Protein AF-A0A978U9K2-F1 (afdb_monomer_lite)

Radius of gyration: 19.96 Å; chains: 1; bounding box: 51×48×56 Å

Structure (mmCIF, N/CA/C/O backbone):
data_AF-A0A978U9K2-F1
#
_entry.id   AF-A0A978U9K2-F1
#
loop_
_atom_site.group_PDB
_atom_site.id
_atom_site.type_symbol
_atom_site.label_atom_id
_atom_site.label_alt_id
_atom_site.label_comp_id
_atom_site.label_asym_id
_atom_site.label_entity_id
_atom_site.label_seq_id
_atom_site.pdbx_PDB_ins_code
_atom_site.Cartn_x
_atom_site.Cartn_y
_atom_site.Cartn_z
_atom_site.occupancy
_atom_site.B_iso_or_equiv
_atom_site.auth_seq_id
_atom_site.auth_comp_id
_atom_site.auth_asym_id
_atom_site.auth_atom_id
_atom_site.pdbx_PDB_model_num
ATOM 1 N N . MET A 1 1 ? 17.529 -0.099 10.384 1.00 47.06 1 MET A N 1
ATOM 2 C CA . MET A 1 1 ? 16.260 -0.580 9.798 1.00 47.06 1 MET A CA 1
ATOM 3 C C . MET A 1 1 ? 15.601 0.609 9.123 1.00 47.06 1 MET A C 1
ATOM 5 O O . MET A 1 1 ? 15.514 1.647 9.764 1.00 47.06 1 MET A O 1
ATOM 9 N N . ALA A 1 2 ? 15.256 0.517 7.837 1.00 52.53 2 ALA A N 1
ATOM 10 C CA . ALA A 1 2 ? 14.540 1.600 7.162 1.00 52.53 2 ALA A CA 1
ATOM 11 C C . ALA A 1 2 ? 13.102 1.648 7.695 1.00 52.53 2 ALA A C 1
ATOM 13 O O . ALA A 1 2 ? 12.453 0.608 7.785 1.00 52.53 2 ALA A O 1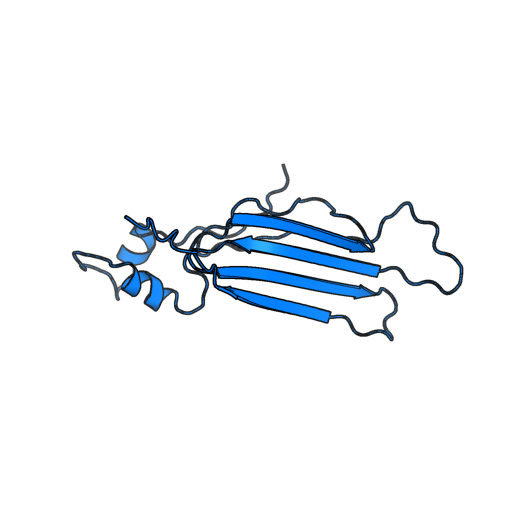
ATOM 14 N N . VAL A 1 3 ? 12.642 2.834 8.084 1.00 68.69 3 VAL A N 1
ATOM 15 C CA . VAL A 1 3 ? 11.276 3.055 8.568 1.00 68.69 3 VAL A CA 1
ATOM 16 C C . VAL A 1 3 ? 10.384 3.336 7.359 1.00 68.69 3 VAL A C 1
ATOM 18 O O . VAL A 1 3 ? 10.740 4.150 6.510 1.00 68.69 3 VAL A O 1
ATOM 21 N N . SER A 1 4 ? 9.257 2.631 7.264 1.00 79.75 4 SER A N 1
ATOM 22 C CA . SER A 1 4 ? 8.306 2.701 6.143 1.00 79.75 4 SER A CA 1
ATOM 23 C C . SER A 1 4 ? 6.969 3.344 6.519 1.00 79.75 4 SER A C 1
ATOM 25 O O . SER A 1 4 ? 6.052 3.375 5.703 1.00 79.75 4 SER A O 1
ATOM 27 N N . VAL A 1 5 ? 6.846 3.815 7.760 1.00 80.75 5 VAL A N 1
ATOM 28 C CA . VAL A 1 5 ? 5.648 4.444 8.316 1.00 80.75 5 VAL A CA 1
ATOM 29 C C . VAL A 1 5 ? 6.037 5.816 8.851 1.00 80.75 5 VAL A C 1
ATOM 31 O O . VAL A 1 5 ? 7.008 5.942 9.597 1.00 80.75 5 VAL A O 1
ATOM 34 N N . PHE A 1 6 ? 5.300 6.836 8.437 1.00 77.81 6 PHE A N 1
ATOM 35 C CA . PHE A 1 6 ? 5.533 8.236 8.771 1.00 77.81 6 PHE A CA 1
ATOM 36 C C . PHE A 1 6 ? 4.349 8.789 9.569 1.00 77.81 6 PHE A C 1
ATOM 38 O O . PHE A 1 6 ? 3.257 8.227 9.526 1.00 77.81 6 PHE A O 1
ATOM 45 N N . ASP A 1 7 ? 4.578 9.913 10.249 1.00 80.00 7 ASP A N 1
ATOM 46 C CA . ASP A 1 7 ? 3.604 10.628 11.082 1.00 80.00 7 ASP A CA 1
ATOM 47 C C . ASP A 1 7 ? 3.228 9.925 12.403 1.00 80.00 7 ASP A C 1
ATOM 49 O O . ASP A 1 7 ? 3.547 8.760 12.658 1.00 80.00 7 ASP A O 1
ATOM 53 N N . ASN A 1 8 ? 2.578 10.689 13.286 1.00 75.75 8 ASN A N 1
ATOM 54 C CA . ASN A 1 8 ? 2.103 10.202 14.579 1.00 75.75 8 ASN A CA 1
ATOM 55 C C . ASN A 1 8 ? 0.632 9.776 14.474 1.00 75.75 8 ASN A C 1
ATOM 57 O O . ASN A 1 8 ? -0.167 10.523 13.903 1.00 75.75 8 ASN A O 1
ATOM 61 N N . PRO A 1 9 ? 0.242 8.648 15.086 1.00 67.25 9 PRO A N 1
ATOM 62 C CA . PRO A 1 9 ? -1.132 8.177 15.039 1.00 67.25 9 PRO A CA 1
ATOM 63 C C . PRO A 1 9 ? -2.101 9.144 15.733 1.00 67.25 9 PRO A C 1
ATOM 65 O O . PRO A 1 9 ? -1.834 9.675 16.820 1.00 67.25 9 PRO A O 1
ATOM 68 N N . ILE A 1 10 ? -3.274 9.345 15.131 1.00 68.56 10 ILE A N 1
ATOM 69 C CA . ILE A 1 10 ? -4.367 10.101 15.746 1.00 68.56 10 ILE A CA 1
ATOM 70 C C . ILE A 1 10 ? -5.117 9.166 16.697 1.00 68.56 10 ILE A C 1
ATOM 72 O O . ILE A 1 10 ? -5.902 8.309 16.287 1.00 68.56 10 ILE A O 1
ATOM 76 N N . THR A 1 11 ? -4.885 9.350 17.996 1.00 68.44 11 THR A N 1
ATOM 77 C CA . THR A 1 11 ? -5.495 8.548 19.064 1.00 68.44 11 THR A CA 1
ATOM 78 C C . THR A 1 11 ? -6.591 9.327 19.800 1.00 68.44 11 THR A C 1
ATOM 80 O O . THR A 1 11 ? -6.775 10.527 19.590 1.00 68.44 11 THR A O 1
ATOM 83 N N . ASN A 1 12 ? -7.320 8.665 20.708 1.00 64.31 12 ASN A N 1
ATOM 84 C CA . ASN A 1 12 ? -8.330 9.331 21.544 1.00 64.31 12 ASN A CA 1
ATOM 85 C C . ASN A 1 12 ? -7.745 10.517 22.332 1.00 64.31 12 ASN A C 1
ATOM 87 O O . ASN A 1 12 ? -8.388 11.558 22.420 1.00 64.31 12 ASN A O 1
ATOM 91 N N . SER A 1 13 ? -6.511 10.396 22.833 1.00 64.25 13 SER A N 1
ATOM 92 C CA . SER A 1 13 ? -5.849 11.476 23.574 1.00 64.25 13 SER A CA 1
ATOM 93 C C . SER A 1 13 ? -5.484 12.669 22.681 1.00 64.25 13 SER A C 1
ATOM 95 O O . SER A 1 13 ? -5.445 13.802 23.159 1.00 64.25 13 SER A O 1
ATOM 97 N N . THR A 1 14 ? -5.260 12.446 21.380 1.00 62.03 14 THR A N 1
ATOM 98 C CA . THR A 1 14 ? -5.094 13.516 20.383 1.00 62.03 14 THR A CA 1
ATOM 99 C C . THR A 1 14 ? -6.407 14.271 20.184 1.00 62.03 14 THR A C 1
ATOM 101 O O . THR A 1 14 ? -6.414 15.500 20.168 1.00 62.03 14 THR A O 1
ATOM 104 N N . LEU A 1 15 ? -7.527 13.548 20.091 1.00 63.53 15 LEU A N 1
ATOM 105 C CA . LEU A 1 15 ? -8.849 14.144 19.890 1.00 63.53 15 LEU A CA 1
ATOM 106 C C . LEU A 1 15 ? -9.313 14.939 21.116 1.00 63.53 15 LEU A C 1
ATOM 108 O O . LEU A 1 15 ? -9.802 16.050 20.959 1.00 63.53 15 LEU A O 1
ATOM 112 N N . GLU A 1 16 ? -9.077 14.457 22.336 1.00 64.50 16 GLU A N 1
ATOM 113 C CA . GLU A 1 16 ? -9.427 15.168 23.582 1.00 64.50 16 GLU A CA 1
ATOM 114 C C . GLU A 1 16 ? -8.762 16.548 23.737 1.00 64.50 16 GLU A C 1
ATOM 116 O O . GLU A 1 16 ? -9.225 17.369 24.529 1.00 64.50 16 GLU A O 1
ATOM 121 N N . ARG A 1 17 ? -7.687 16.819 22.983 1.00 61.22 17 ARG A N 1
ATOM 122 C CA . ARG A 1 17 ? -6.975 18.107 22.970 1.00 61.22 17 ARG A CA 1
ATOM 123 C C . ARG A 1 17 ? -7.493 19.091 21.921 1.00 61.22 17 ARG A C 1
ATOM 125 O O . ARG A 1 17 ? -7.020 20.225 21.878 1.00 61.22 17 ARG A O 1
ATOM 132 N N . THR A 1 18 ? -8.431 18.682 21.071 1.00 61.22 18 THR A N 1
ATOM 133 C CA . THR A 1 18 ? -9.041 19.570 20.074 1.00 61.22 18 THR A CA 1
ATOM 134 C C . THR A 1 18 ? -10.296 20.238 20.650 1.00 61.22 18 THR A C 1
ATOM 136 O O . THR A 1 18 ? -11.092 19.559 21.303 1.00 61.22 18 THR A O 1
ATOM 139 N N . PRO A 1 19 ? -10.523 21.548 20.414 1.00 58.53 19 PRO A N 1
ATOM 140 C CA . PRO A 1 19 ? -11.612 22.311 21.047 1.00 58.53 19 PRO A CA 1
ATOM 141 C C . PRO A 1 19 ? -13.010 21.713 20.832 1.00 58.53 19 PRO A C 1
ATOM 143 O O . P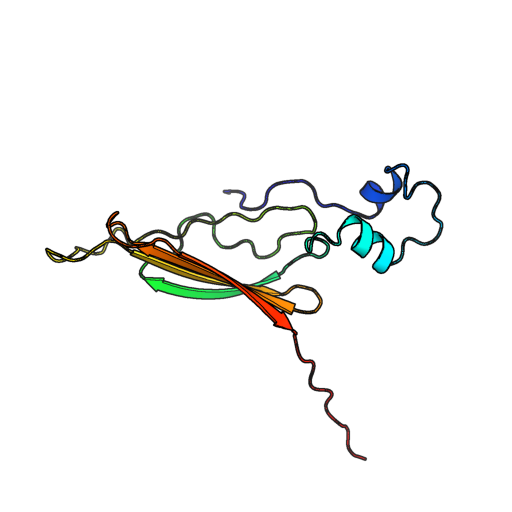RO A 1 19 ? -13.906 21.888 21.649 1.00 58.53 19 PRO A O 1
ATOM 146 N N . GLU A 1 20 ? -13.173 21.004 19.720 1.00 60.47 20 GLU A N 1
ATOM 147 C CA . GLU A 1 20 ? -14.388 20.336 19.253 1.00 60.47 20 GLU A CA 1
ATOM 148 C C . GLU A 1 20 ? -14.725 19.042 20.017 1.00 60.47 20 GLU A C 1
ATOM 150 O O . GLU A 1 20 ? -15.890 18.635 20.054 1.00 60.47 20 GLU A O 1
ATOM 155 N N . PHE A 1 21 ? -13.743 18.417 20.676 1.00 62.41 21 PHE A N 1
ATOM 156 C CA . PHE A 1 21 ? -13.933 17.191 21.460 1.00 62.41 21 PHE A CA 1
ATOM 157 C C . PHE A 1 21 ? -13.561 17.346 22.948 1.00 62.41 21 PHE A C 1
ATOM 159 O O . PHE A 1 21 ? -13.805 16.424 23.734 1.00 62.41 21 PHE A O 1
ATOM 166 N N . THR A 1 22 ? -13.061 18.513 23.370 1.00 59.34 22 THR A N 1
ATOM 167 C CA . THR A 1 22 ? -12.794 18.840 24.779 1.00 59.34 22 THR A CA 1
ATOM 168 C C . THR A 1 22 ? -14.055 18.684 25.642 1.00 59.34 22 THR A C 1
ATOM 170 O O . THR A 1 22 ? -15.074 19.333 25.414 1.00 59.34 22 THR A O 1
ATOM 173 N N . GLY A 1 23 ? -13.995 17.829 26.670 1.00 63.88 23 GLY A N 1
ATOM 174 C CA . GLY A 1 23 ? -15.087 17.631 27.639 1.00 63.88 23 GLY A CA 1
ATOM 175 C C . GLY A 1 23 ? -16.184 16.645 27.210 1.00 63.88 23 GLY A C 1
ATOM 176 O O . GLY A 1 23 ? -17.155 16.441 27.948 1.00 63.88 23 GLY A O 1
ATOM 177 N N . LYS A 1 24 ? -16.045 15.988 26.053 1.00 65.81 24 LYS A N 1
ATOM 178 C CA . LYS A 1 24 ? -17.008 14.986 25.583 1.00 65.81 24 LYS A CA 1
ATOM 179 C C . LYS A 1 24 ? -16.832 13.668 26.350 1.00 65.81 24 LYS A C 1
ATOM 181 O O . LYS A 1 24 ? -15.869 12.942 26.149 1.00 65.81 24 LYS A O 1
ATOM 186 N N . LYS A 1 25 ? -17.793 13.333 27.222 1.00 60.62 25 LYS A N 1
ATOM 187 C CA . LYS A 1 25 ? -17.726 12.169 28.138 1.00 60.62 25 LYS A CA 1
ATOM 188 C C . LYS A 1 25 ? -17.728 10.787 27.461 1.00 60.62 25 LYS A C 1
ATOM 190 O O . LYS A 1 25 ? -17.399 9.810 28.118 1.00 60.62 25 LYS A O 1
ATOM 195 N N . ASN A 1 26 ? -18.121 10.694 26.189 1.00 64.69 26 ASN A N 1
ATOM 196 C CA . ASN A 1 26 ? -18.151 9.452 25.411 1.00 64.69 26 ASN A CA 1
ATOM 197 C C . ASN A 1 26 ? -17.834 9.756 23.941 1.00 64.69 26 ASN A C 1
ATOM 199 O O . ASN A 1 26 ? -18.737 10.053 23.159 1.00 64.69 26 ASN A O 1
ATOM 203 N N . ILE A 1 27 ? -16.556 9.693 23.564 1.00 62.91 27 ILE A N 1
ATOM 204 C CA . ILE A 1 27 ? -16.140 9.777 22.158 1.00 62.91 27 ILE A CA 1
ATOM 205 C C . ILE A 1 27 ? -16.546 8.472 21.466 1.00 62.91 27 ILE A C 1
ATOM 207 O O . ILE A 1 27 ? -15.956 7.410 21.689 1.00 62.91 27 ILE A O 1
ATOM 211 N N . GLN A 1 28 ? -17.580 8.541 20.631 1.00 64.19 28 GLN A N 1
ATOM 212 C CA . GLN A 1 28 ? -18.076 7.379 19.901 1.00 64.19 28 GLN A CA 1
ATOM 213 C C . GLN A 1 28 ? -17.268 7.133 18.622 1.00 64.19 28 GLN A C 1
ATOM 215 O O . GLN A 1 28 ? -16.614 8.027 18.084 1.00 64.19 28 GLN A O 1
ATOM 220 N N . LYS A 1 29 ? -17.355 5.911 18.078 1.00 56.38 29 LYS A N 1
ATOM 221 C CA . LYS A 1 29 ? -16.737 5.565 16.784 1.00 56.38 29 LYS A CA 1
ATOM 222 C C . LYS A 1 29 ? -17.113 6.562 15.673 1.00 56.38 29 LYS A C 1
ATOM 224 O O . LYS A 1 29 ? -16.256 6.890 14.863 1.00 56.38 29 LYS A O 1
ATOM 229 N N . ILE A 1 30 ? -18.341 7.095 15.683 1.00 57.06 30 ILE A N 1
ATOM 230 C CA . ILE A 1 30 ? -18.829 8.081 14.703 1.00 57.06 30 ILE A CA 1
ATOM 231 C C . ILE A 1 30 ? -18.211 9.479 14.855 1.00 57.06 30 ILE A C 1
ATOM 233 O O . ILE A 1 30 ? -18.067 10.189 13.869 1.00 57.06 30 ILE A O 1
ATOM 237 N N . ASP A 1 31 ? -17.810 9.874 16.063 1.00 61.09 31 ASP A N 1
ATOM 238 C CA . ASP A 1 31 ? -17.182 11.173 16.329 1.00 61.09 31 ASP A CA 1
ATOM 239 C C . ASP A 1 31 ? -15.752 11.206 15.809 1.00 61.09 31 ASP A C 1
ATOM 241 O O . ASP A 1 31 ? -15.364 12.130 15.097 1.00 61.09 31 ASP A O 1
ATOM 245 N N . ARG A 1 32 ? -15.014 10.117 16.057 1.00 56.25 32 ARG A N 1
ATOM 246 C CA . ARG A 1 32 ? -13.745 9.874 15.378 1.00 56.25 32 ARG A CA 1
ATOM 247 C C . ARG A 1 32 ? -13.984 9.853 13.874 1.00 56.25 32 ARG A C 1
ATOM 249 O O . ARG A 1 32 ? -13.290 10.548 13.145 1.00 56.25 32 ARG A O 1
ATOM 256 N N . ALA A 1 33 ? -14.958 9.068 13.402 1.00 50.62 33 ALA A N 1
ATOM 257 C CA . ALA A 1 33 ? -15.245 8.930 11.975 1.00 50.62 33 ALA A CA 1
ATOM 258 C C . ALA A 1 33 ? -15.713 10.231 11.310 1.00 50.62 33 ALA A C 1
ATOM 260 O O . ALA A 1 33 ? -15.658 10.287 10.095 1.00 50.62 33 ALA A O 1
ATOM 261 N N . ARG A 1 34 ? -16.137 11.261 12.059 1.00 56.28 34 ARG A N 1
ATOM 262 C CA . ARG A 1 34 ? -16.420 12.619 11.560 1.00 56.28 34 ARG A CA 1
ATOM 263 C C . ARG A 1 34 ? -15.174 13.499 11.518 1.00 56.28 34 ARG A C 1
ATOM 265 O O . ARG A 1 34 ? -14.950 14.128 10.493 1.00 56.28 34 ARG A O 1
ATOM 272 N N . ALA A 1 35 ? -14.338 13.471 12.561 1.00 55.72 35 ALA A N 1
ATOM 273 C CA . ALA A 1 35 ? -13.009 14.100 12.538 1.00 55.72 35 ALA A CA 1
ATOM 274 C C . ALA A 1 35 ? -12.115 13.529 11.420 1.00 55.72 35 ALA A C 1
ATOM 276 O O . ALA A 1 35 ? -11.204 14.185 10.929 1.00 55.72 35 ALA A O 1
ATOM 277 N N . ALA A 1 36 ? -12.415 12.306 10.988 1.00 46.50 36 ALA A N 1
ATOM 278 C CA . ALA A 1 36 ? -11.676 11.587 9.969 1.00 46.50 36 ALA A CA 1
ATOM 279 C C . ALA A 1 36 ? -12.574 10.983 8.880 1.00 46.50 36 ALA A C 1
ATOM 281 O O . ALA A 1 36 ? -12.194 10.001 8.237 1.00 46.50 36 ALA A O 1
ATOM 282 N N . LEU A 1 37 ? -13.713 11.625 8.577 1.00 49.88 37 LEU A N 1
ATOM 283 C CA . LEU A 1 37 ? -14.537 11.349 7.379 1.00 49.88 37 LEU A CA 1
ATOM 284 C C . LEU A 1 37 ? -13.815 11.768 6.081 1.00 49.88 37 LEU A C 1
ATOM 286 O O . LEU A 1 37 ? -14.418 11.939 5.029 1.00 49.88 37 LEU A O 1
ATOM 290 N N . THR A 1 38 ? -12.499 11.902 6.171 1.00 50.88 38 THR A N 1
ATOM 291 C CA . THR A 1 38 ? -11.509 11.967 5.107 1.00 50.88 38 THR A CA 1
ATOM 292 C C . THR A 1 38 ? -10.942 10.560 4.799 1.00 50.88 38 THR A C 1
ATOM 294 O O . THR A 1 38 ? -9.919 10.450 4.143 1.00 50.88 38 THR A O 1
ATOM 297 N N . ILE A 1 39 ? -11.608 9.468 5.227 1.00 43.75 39 ILE A N 1
ATOM 298 C CA . ILE A 1 39 ? -11.317 8.029 4.955 1.00 43.75 39 ILE A CA 1
ATOM 299 C C . ILE A 1 39 ? -10.211 7.394 5.836 1.00 43.75 39 ILE A C 1
ATOM 301 O O . ILE A 1 39 ? -10.173 6.178 5.990 1.00 43.75 39 ILE A O 1
ATOM 305 N N . ILE A 1 40 ? -9.377 8.181 6.516 1.00 51.16 40 ILE A N 1
ATOM 306 C CA . ILE A 1 40 ? -8.116 7.725 7.149 1.00 51.16 40 ILE A CA 1
ATOM 307 C C . ILE A 1 40 ? -8.291 7.051 8.534 1.00 51.16 40 ILE A C 1
ATOM 309 O O . ILE A 1 40 ? -7.329 6.596 9.135 1.00 51.16 40 ILE A O 1
ATOM 313 N N . ASN A 1 41 ? -9.510 6.920 9.062 1.00 53.41 41 ASN A N 1
ATOM 314 C CA . ASN A 1 41 ? -9.695 6.767 10.511 1.00 53.41 41 ASN A CA 1
ATOM 315 C C . ASN A 1 41 ? -9.519 5.393 11.169 1.00 53.41 41 ASN A C 1
ATOM 317 O O . ASN A 1 41 ? -10.015 5.164 12.279 1.00 53.41 41 ASN A O 1
ATOM 321 N N . SER A 1 42 ? -8.888 4.452 10.497 1.00 63.84 42 SER A N 1
ATOM 322 C CA . SER A 1 42 ? -8.629 3.149 11.087 1.00 63.84 42 SER A CA 1
ATOM 323 C C . SER A 1 42 ? -7.360 2.580 10.520 1.00 63.84 42 SER A C 1
ATOM 325 O O . SER A 1 42 ? -7.116 2.727 9.322 1.00 63.84 42 SER A O 1
ATOM 327 N N . ASP A 1 43 ? -6.624 1.879 11.371 1.00 81.69 43 ASP A N 1
ATOM 328 C CA . ASP A 1 43 ? -5.423 1.177 10.965 1.00 81.69 43 ASP A CA 1
ATOM 329 C C . ASP A 1 43 ? -5.749 0.256 9.791 1.00 81.69 43 ASP A C 1
ATOM 331 O O . ASP A 1 43 ? -6.749 -0.475 9.797 1.00 81.69 43 ASP A O 1
ATOM 335 N N . VAL A 1 44 ? -4.907 0.311 8.768 1.00 87.88 44 VAL A N 1
ATOM 336 C CA . VAL A 1 44 ? -5.013 -0.579 7.622 1.00 87.88 44 VAL A CA 1
ATOM 337 C C . VAL A 1 44 ? -3.914 -1.625 7.700 1.00 87.88 44 VAL A C 1
ATOM 339 O O . VAL A 1 44 ? -2.742 -1.319 7.917 1.00 87.88 44 VAL A O 1
ATOM 342 N N . ASN A 1 45 ? -4.305 -2.884 7.532 1.00 92.69 45 ASN A N 1
ATOM 343 C CA . ASN A 1 45 ? -3.414 -4.029 7.669 1.00 92.69 45 ASN A CA 1
ATOM 344 C C . ASN A 1 45 ? -3.063 -4.577 6.294 1.00 92.69 45 ASN A C 1
ATOM 346 O O . ASN A 1 45 ? -3.947 -4.776 5.463 1.00 92.69 45 ASN A O 1
ATOM 350 N N . PHE A 1 46 ? -1.789 -4.845 6.043 1.00 93.44 46 PHE A N 1
ATOM 351 C CA . PHE A 1 46 ? -1.358 -5.493 4.811 1.00 93.44 46 PHE A CA 1
ATOM 352 C C . PHE A 1 46 ? -2.034 -6.864 4.668 1.00 93.44 46 PHE A C 1
ATOM 354 O O . PHE A 1 46 ? -1.989 -7.688 5.582 1.00 93.44 46 PHE A O 1
ATOM 361 N N . VAL A 1 47 ? -2.645 -7.117 3.510 1.00 95.31 47 VAL A N 1
ATOM 362 C CA . VAL A 1 47 ? -3.269 -8.408 3.183 1.00 95.31 47 VAL A CA 1
ATOM 363 C C . VAL A 1 47 ? -2.393 -9.179 2.214 1.00 95.31 47 VAL A C 1
ATOM 365 O O . VAL A 1 47 ? -2.030 -10.326 2.461 1.00 95.31 47 VAL A O 1
ATOM 368 N N . THR A 1 48 ? -2.102 -8.569 1.068 1.00 95.31 48 THR A N 1
ATOM 369 C CA . THR A 1 48 ? -1.374 -9.220 -0.017 1.00 95.31 48 THR A CA 1
ATOM 370 C C . THR A 1 48 ? -0.839 -8.190 -1.005 1.00 95.31 48 THR A C 1
ATOM 372 O O . THR A 1 48 ? -1.243 -7.027 -0.995 1.00 95.31 48 THR A O 1
ATOM 375 N N . HIS A 1 49 ? 0.054 -8.632 -1.880 1.00 95.38 49 HIS A N 1
ATOM 376 C CA . HIS A 1 49 ? 0.519 -7.876 -3.032 1.00 95.38 49 HIS A CA 1
ATOM 377 C C . HIS A 1 49 ? 0.643 -8.800 -4.243 1.00 95.38 49 HIS A C 1
ATOM 379 O O . HIS A 1 49 ? 0.655 -10.027 -4.116 1.00 95.38 49 HIS A O 1
ATOM 385 N N . HIS A 1 50 ? 0.753 -8.207 -5.422 1.00 94.44 50 HIS A N 1
ATOM 386 C CA . HIS A 1 50 ? 1.036 -8.922 -6.652 1.00 94.44 50 HIS A CA 1
ATOM 387 C C . HIS A 1 50 ? 1.973 -8.103 -7.529 1.00 94.44 50 HIS A C 1
ATOM 389 O O . HIS A 1 50 ? 1.669 -6.952 -7.824 1.00 94.44 50 HIS A O 1
ATOM 395 N N . GLU A 1 51 ? 3.057 -8.722 -7.996 1.00 91.88 51 GLU A N 1
ATOM 396 C CA . GLU A 1 51 ? 3.997 -8.094 -8.925 1.00 91.88 51 GLU A CA 1
ATOM 397 C C . GLU A 1 51 ? 3.813 -8.670 -10.326 1.00 91.88 51 GLU A C 1
ATOM 399 O O . GLU A 1 51 ? 4.130 -9.834 -10.577 1.00 91.88 51 GLU A O 1
ATOM 404 N N . TRP A 1 52 ? 3.323 -7.847 -11.254 1.00 91.25 52 TRP A N 1
ATOM 405 C CA . TRP A 1 52 ? 3.241 -8.233 -12.663 1.00 91.25 52 TRP A CA 1
ATOM 406 C C . TRP A 1 52 ? 4.600 -8.085 -13.349 1.00 91.25 52 TRP A C 1
ATOM 408 O O . TRP A 1 52 ? 5.041 -8.988 -14.059 1.00 91.25 52 TRP A O 1
ATOM 418 N N . VAL A 1 53 ? 5.268 -6.941 -13.156 1.00 88.94 53 VAL A N 1
ATOM 419 C CA . VAL A 1 53 ? 6.595 -6.662 -13.725 1.00 88.94 53 VAL A CA 1
ATOM 420 C C . VAL A 1 53 ? 7.400 -5.787 -12.779 1.00 88.94 53 VAL A C 1
ATOM 422 O O . VAL A 1 53 ? 7.026 -4.645 -12.542 1.00 88.94 53 VAL A O 1
ATOM 425 N N . GLY A 1 54 ? 8.551 -6.282 -12.332 1.00 87.56 54 GLY A N 1
ATOM 426 C CA . GLY A 1 54 ? 9.427 -5.597 -11.385 1.00 87.56 54 GLY A CA 1
ATOM 427 C C . GLY A 1 54 ? 9.626 -6.422 -10.121 1.00 87.56 54 GLY A C 1
ATOM 428 O O . GLY A 1 54 ? 9.409 -7.636 -10.132 1.00 87.56 54 GLY A O 1
ATOM 429 N N . GLU A 1 55 ? 10.123 -5.777 -9.078 1.00 88.31 55 GLU A N 1
ATOM 430 C CA . GLU A 1 55 ? 10.269 -6.346 -7.747 1.00 88.31 55 GLU A CA 1
ATOM 431 C C . GLU A 1 55 ? 10.164 -5.271 -6.666 1.00 88.31 55 GLU A C 1
ATOM 433 O O . GLU A 1 55 ? 10.426 -4.084 -6.893 1.00 88.31 55 GLU A O 1
ATOM 438 N N . ASN A 1 56 ? 9.829 -5.719 -5.461 1.00 85.44 56 ASN A N 1
ATOM 439 C CA . ASN A 1 56 ? 9.860 -4.875 -4.280 1.00 85.44 56 ASN A CA 1
ATOM 440 C C . ASN A 1 56 ? 11.296 -4.530 -3.910 1.00 85.44 56 ASN A C 1
ATOM 442 O O . ASN A 1 56 ? 12.107 -5.403 -3.601 1.00 85.44 56 ASN A O 1
ATOM 446 N N . GLY A 1 57 ? 11.582 -3.235 -3.921 1.00 80.88 57 GLY A N 1
ATOM 447 C CA . GLY A 1 57 ? 12.735 -2.662 -3.260 1.00 80.88 57 GLY A CA 1
ATOM 448 C C . GLY A 1 57 ? 12.485 -2.506 -1.762 1.00 80.88 57 GLY A C 1
ATOM 449 O O . GLY A 1 57 ? 11.382 -2.702 -1.254 1.00 80.88 57 GLY A O 1
ATOM 450 N N . LEU A 1 58 ? 13.538 -2.134 -1.039 1.00 81.44 58 LEU A N 1
ATOM 451 C CA . LEU A 1 58 ? 13.412 -1.727 0.355 1.00 81.44 58 LEU A CA 1
ATOM 452 C C . LEU A 1 58 ? 12.970 -0.250 0.438 1.00 81.44 58 LEU A C 1
ATOM 454 O O . LEU A 1 58 ? 13.438 0.557 -0.368 1.00 81.44 58 LEU A O 1
ATOM 458 N N . PRO A 1 59 ? 12.138 0.127 1.427 1.00 83.81 59 PRO A N 1
ATOM 459 C CA . PRO A 1 59 ? 11.540 -0.749 2.435 1.00 83.81 59 PRO A CA 1
ATOM 460 C C . PRO A 1 59 ? 10.366 -1.579 1.881 1.00 83.81 59 PRO A C 1
ATOM 462 O O . PRO A 1 59 ? 9.696 -1.170 0.934 1.00 83.81 59 PRO A O 1
ATOM 465 N N . LEU A 1 60 ? 10.131 -2.744 2.498 1.00 88.00 60 LEU A N 1
ATOM 466 C CA . LEU A 1 60 ? 8.993 -3.617 2.187 1.00 88.00 60 LEU A CA 1
ATOM 467 C C . LEU A 1 60 ? 7.659 -2.934 2.528 1.00 88.00 60 LEU A C 1
ATOM 469 O O . LEU A 1 60 ? 7.627 -1.955 3.274 1.00 88.00 60 LEU A O 1
ATOM 473 N N . TYR A 1 61 ? 6.555 -3.496 2.028 1.00 92.75 61 TYR A N 1
ATOM 474 C CA . TYR A 1 61 ? 5.206 -3.045 2.366 1.00 92.75 61 TYR A CA 1
ATOM 475 C C . TYR A 1 61 ? 5.004 -2.981 3.889 1.00 92.75 61 TYR A C 1
ATOM 477 O O . TYR A 1 61 ? 5.176 -4.005 4.560 1.00 92.75 61 TYR A O 1
ATOM 485 N N . PRO A 1 62 ? 4.616 -1.818 4.446 1.00 93.12 62 PRO A N 1
ATOM 486 C CA . PRO A 1 62 ? 4.237 -1.718 5.848 1.00 93.12 62 PRO A CA 1
ATOM 487 C C . PRO A 1 62 ? 3.138 -2.725 6.171 1.00 93.12 62 PRO A C 1
ATOM 489 O O . PRO A 1 62 ? 2.139 -2.784 5.454 1.00 93.12 62 PRO A O 1
ATOM 492 N N . THR A 1 63 ? 3.310 -3.500 7.240 1.00 93.69 63 THR A N 1
ATOM 493 C CA . THR A 1 63 ? 2.319 -4.494 7.672 1.00 93.69 63 THR A CA 1
ATOM 494 C C . THR A 1 63 ? 1.100 -3.854 8.325 1.00 93.69 63 THR A C 1
ATOM 496 O O . THR A 1 63 ? -0.001 -4.386 8.205 1.00 93.69 63 THR A O 1
ATOM 499 N N . VAL A 1 64 ? 1.292 -2.705 8.971 1.00 92.19 64 VAL A N 1
ATOM 500 C CA . VAL A 1 64 ? 0.253 -1.880 9.589 1.00 92.19 64 VAL A CA 1
ATOM 501 C C . VAL A 1 64 ? 0.571 -0.422 9.278 1.00 92.19 64 VAL A C 1
ATOM 503 O O . VAL A 1 64 ? 1.729 -0.010 9.360 1.00 92.19 64 VAL A O 1
ATOM 506 N N . ILE A 1 65 ? -0.446 0.344 8.899 1.00 88.62 65 ILE A N 1
ATOM 507 C CA . ILE A 1 65 ? -0.388 1.805 8.809 1.00 88.62 65 ILE A CA 1
ATOM 508 C C . ILE A 1 65 ? -1.498 2.308 9.721 1.00 88.62 65 ILE A C 1
ATOM 510 O O . ILE A 1 65 ? -2.670 2.055 9.435 1.00 88.62 65 ILE A O 1
ATOM 514 N N . GLU A 1 66 ? -1.135 2.938 10.837 1.00 84.62 66 GLU A N 1
ATOM 515 C CA . GLU A 1 66 ? -2.120 3.391 11.817 1.00 84.62 66 GLU A CA 1
ATOM 516 C C . GLU A 1 66 ? -2.870 4.630 11.317 1.00 84.62 66 GLU A C 1
ATOM 518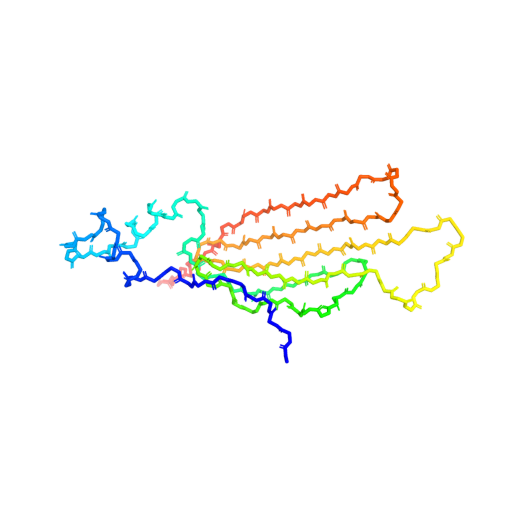 O O . GLU A 1 66 ? -2.432 5.344 10.411 1.00 84.62 66 GLU A O 1
ATOM 523 N N . ASN A 1 67 ? -4.024 4.906 11.918 1.00 79.50 67 ASN A N 1
ATOM 524 C CA . ASN A 1 67 ? -4.795 6.108 11.610 1.00 79.50 67 ASN A CA 1
ATOM 525 C C . ASN A 1 67 ? -3.947 7.389 11.711 1.00 79.50 67 ASN A C 1
ATOM 527 O O . ASN A 1 67 ? -3.389 7.698 12.764 1.00 79.50 67 ASN A O 1
ATOM 531 N N . GLY A 1 68 ? -3.928 8.181 10.641 1.00 73.00 68 GLY A N 1
ATOM 532 C CA . GLY A 1 68 ? -3.165 9.427 10.558 1.00 73.00 68 GLY A CA 1
ATOM 533 C C . GLY A 1 68 ? -1.708 9.233 10.140 1.00 73.00 68 GLY A C 1
ATOM 534 O O . GLY A 1 68 ? -1.004 10.227 9.995 1.00 73.00 68 GLY A O 1
ATOM 535 N N . GLN A 1 69 ? -1.275 7.989 9.916 1.00 83.44 69 GLN A N 1
ATOM 536 C CA . GLN A 1 69 ? 0.042 7.671 9.385 1.00 83.44 69 GLN A CA 1
ATOM 537 C C . GLN A 1 69 ? 0.030 7.479 7.874 1.00 83.44 69 GLN A C 1
ATOM 539 O O . GLN A 1 69 ? -0.965 7.077 7.266 1.00 83.44 69 GLN A O 1
ATOM 544 N N . SER A 1 70 ? 1.194 7.711 7.280 1.00 84.56 70 SER A N 1
ATOM 545 C CA . SER A 1 70 ? 1.451 7.447 5.869 1.00 84.56 70 SER A CA 1
ATOM 546 C C . SER A 1 70 ? 2.401 6.260 5.733 1.00 84.56 70 SER A C 1
ATOM 548 O O . SER A 1 70 ? 3.460 6.231 6.355 1.00 84.56 70 SER A O 1
ATOM 550 N N . GLY A 1 71 ? 2.053 5.276 4.904 1.00 87.69 71 GLY A N 1
ATOM 551 C CA . GLY A 1 71 ? 2.945 4.168 4.552 1.00 87.69 71 GLY A CA 1
ATOM 552 C C . GLY A 1 71 ? 3.690 4.426 3.243 1.00 87.69 71 GLY A C 1
ATOM 553 O O . GLY A 1 71 ? 3.093 4.895 2.276 1.00 87.69 71 GLY A O 1
ATOM 554 N N . GLY A 1 72 ? 4.978 4.084 3.187 1.00 89.31 72 GLY A N 1
ATOM 555 C CA . GLY A 1 72 ? 5.809 4.195 1.987 1.00 89.31 72 GLY A CA 1
ATOM 556 C C . GLY A 1 72 ? 6.569 2.908 1.678 1.00 89.31 72 GLY A C 1
ATOM 557 O O . GLY A 1 72 ? 7.093 2.251 2.572 1.00 89.31 72 GLY A O 1
ATOM 558 N N . TYR A 1 73 ? 6.650 2.564 0.396 1.00 91.06 73 TYR A N 1
ATOM 559 C CA . TYR A 1 73 ? 7.420 1.437 -0.131 1.00 91.06 73 TYR A CA 1
ATOM 560 C C . TYR A 1 73 ? 7.918 1.769 -1.540 1.00 91.06 73 TYR A C 1
ATOM 562 O O . TYR A 1 73 ? 7.441 2.711 -2.179 1.00 91.06 73 TYR A O 1
ATOM 570 N N . LEU A 1 74 ? 8.889 0.997 -2.028 1.00 91.00 74 LEU A N 1
ATOM 571 C CA . LEU A 1 74 ? 9.490 1.198 -3.341 1.00 91.00 74 LEU A CA 1
ATOM 572 C C . LEU A 1 74 ? 9.324 -0.060 -4.196 1.00 91.00 74 LEU A C 1
ATOM 574 O O . LEU A 1 74 ? 9.827 -1.115 -3.835 1.00 91.00 74 LEU A O 1
ATOM 578 N N . HIS A 1 75 ? 8.689 0.065 -5.361 1.00 92.44 75 HIS A N 1
ATOM 579 C CA . HIS A 1 75 ? 8.635 -1.002 -6.361 1.00 92.44 75 HIS A CA 1
ATOM 580 C C . HIS A 1 75 ? 9.427 -0.603 -7.611 1.00 92.44 75 HIS A C 1
ATOM 582 O O . HIS A 1 75 ? 9.137 0.407 -8.266 1.00 92.44 75 HIS A O 1
ATOM 588 N N . VAL A 1 76 ? 10.438 -1.397 -7.954 1.00 87.38 76 VAL A N 1
ATOM 589 C CA . VAL A 1 76 ? 11.427 -1.096 -8.997 1.00 87.38 76 VAL A CA 1
ATOM 590 C C . VAL A 1 76 ? 11.357 -2.105 -10.128 1.00 87.38 76 VAL A C 1
ATOM 592 O O . VAL A 1 76 ? 10.883 -3.226 -9.977 1.00 87.38 76 VAL A O 1
ATOM 595 N N . THR A 1 77 ? 11.858 -1.730 -11.300 1.00 83.94 77 THR A N 1
ATOM 596 C CA . THR A 1 77 ? 12.154 -2.733 -12.323 1.00 83.94 77 THR A CA 1
ATOM 597 C C . THR A 1 77 ? 13.344 -3.576 -11.873 1.00 83.94 77 THR A C 1
ATOM 599 O O . THR A 1 77 ? 14.342 -3.022 -11.417 1.00 83.94 77 THR A O 1
ATOM 602 N N . LYS A 1 78 ? 13.268 -4.897 -12.072 1.00 76.62 78 LYS A N 1
ATOM 603 C CA . LYS A 1 78 ? 14.364 -5.826 -11.770 1.00 76.62 78 LYS A CA 1
ATOM 604 C C . LYS A 1 78 ? 15.670 -5.367 -12.415 1.00 76.62 78 LYS A C 1
ATOM 606 O O . LYS A 1 78 ? 15.753 -5.217 -13.639 1.00 76.62 78 LYS A O 1
ATOM 611 N N . SER A 1 79 ? 16.689 -5.170 -11.584 1.00 65.50 79 SER A N 1
ATOM 612 C CA . SER A 1 79 ? 18.005 -4.696 -12.028 1.00 65.50 79 SER A CA 1
ATOM 613 C C . SER A 1 79 ? 18.735 -5.743 -12.885 1.00 65.50 79 SER A C 1
ATOM 615 O O . SER A 1 79 ? 19.424 -5.400 -13.842 1.00 65.50 79 SER A O 1
ATOM 617 N N . SER A 1 80 ? 18.503 -7.032 -12.613 1.00 64.38 80 SER A N 1
ATOM 618 C CA . SER A 1 80 ? 19.170 -8.174 -13.261 1.00 64.38 80 SER A CA 1
ATOM 619 C C . SER A 1 80 ? 18.599 -8.585 -14.624 1.00 64.38 80 SER A C 1
ATOM 621 O O . SER A 1 80 ? 19.122 -9.503 -15.255 1.00 64.38 80 SER A O 1
ATOM 623 N N . VAL A 1 81 ? 17.537 -7.935 -15.108 1.00 65.69 81 VAL A N 1
ATOM 624 C CA . VAL A 1 81 ? 16.945 -8.273 -16.408 1.00 65.69 81 VAL A CA 1
ATOM 625 C C . VAL A 1 81 ? 17.692 -7.526 -17.511 1.00 65.69 81 VAL A C 1
ATOM 627 O O . VAL A 1 81 ? 17.583 -6.302 -17.625 1.00 65.69 81 VAL A O 1
ATOM 630 N N . ILE A 1 82 ? 18.426 -8.269 -18.348 1.00 70.25 82 ILE A N 1
ATOM 631 C CA . ILE A 1 82 ? 18.884 -7.766 -19.649 1.00 70.25 82 ILE A CA 1
ATOM 632 C C . ILE A 1 82 ? 17.633 -7.493 -20.476 1.00 70.25 82 ILE A C 1
ATOM 634 O O . ILE A 1 82 ? 16.830 -8.391 -20.729 1.00 70.25 82 ILE A O 1
ATOM 638 N N . ILE A 1 83 ? 17.453 -6.239 -20.870 1.00 69.00 83 ILE A N 1
ATOM 639 C CA . ILE A 1 83 ? 16.279 -5.818 -21.626 1.00 69.00 83 ILE A CA 1
ATOM 640 C C . ILE A 1 83 ? 16.606 -5.970 -23.101 1.00 69.00 83 ILE A C 1
ATOM 642 O O . ILE A 1 83 ? 17.554 -5.333 -23.566 1.00 69.00 83 ILE A O 1
ATOM 646 N N . PRO A 1 84 ? 15.859 -6.808 -23.840 1.00 73.94 84 PRO A N 1
ATOM 647 C CA . PRO A 1 84 ? 16.055 -6.921 -25.272 1.00 73.94 84 PRO A CA 1
ATOM 648 C C . PRO A 1 84 ? 15.893 -5.553 -25.951 1.00 73.94 84 PRO A C 1
ATOM 650 O O . PRO A 1 84 ? 15.083 -4.741 -25.489 1.00 73.94 84 PRO A O 1
ATOM 653 N N . PRO A 1 85 ? 16.599 -5.298 -27.065 1.00 72.44 85 PRO A N 1
ATOM 654 C CA . PRO A 1 85 ? 16.394 -4.094 -27.862 1.00 72.44 85 PRO A CA 1
ATOM 655 C C . PRO A 1 85 ? 14.906 -3.888 -28.181 1.00 7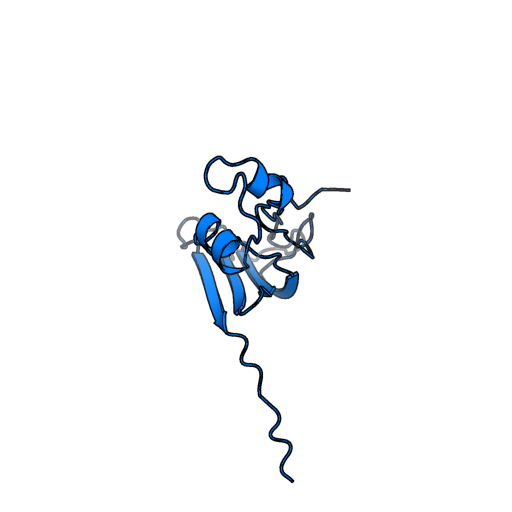2.44 85 PRO A C 1
ATOM 657 O O . PRO A 1 85 ? 14.213 -4.826 -28.571 1.00 72.44 85 PRO A O 1
ATOM 660 N N . GLY A 1 86 ? 14.404 -2.669 -27.973 1.00 70.94 86 GLY A N 1
ATOM 661 C CA . GLY A 1 86 ? 12.994 -2.327 -28.198 1.00 70.94 86 GLY A CA 1
ATOM 662 C C . GLY A 1 86 ? 12.029 -2.700 -27.064 1.00 70.94 86 GLY A C 1
ATOM 663 O O . GLY A 1 86 ? 10.835 -2.440 -27.189 1.00 70.94 86 GLY A O 1
ATOM 664 N N . LYS A 1 87 ? 12.503 -3.275 -25.948 1.00 74.62 87 LYS A N 1
ATOM 665 C CA . LYS A 1 87 ? 11.694 -3.435 -24.727 1.00 74.62 87 LYS A CA 1
ATOM 666 C C . LYS A 1 87 ? 11.943 -2.310 -23.722 1.00 74.62 87 LYS A C 1
ATOM 668 O O . LYS A 1 87 ? 13.005 -1.698 -23.680 1.00 74.62 87 LYS A O 1
ATOM 673 N N . VAL A 1 88 ? 10.933 -2.059 -22.893 1.00 74.81 88 VAL A N 1
ATOM 674 C CA . VAL A 1 88 ? 10.875 -0.943 -21.941 1.00 74.81 88 VAL A CA 1
ATOM 675 C C . VAL A 1 88 ? 10.976 -1.480 -20.508 1.00 74.81 88 VAL A C 1
ATOM 677 O O . VAL A 1 88 ? 10.432 -2.547 -20.212 1.00 74.81 88 VAL A O 1
ATOM 680 N N . ARG A 1 89 ? 11.654 -0.758 -19.602 1.00 81.69 89 ARG A N 1
ATOM 681 C CA . ARG A 1 89 ? 11.619 -1.059 -18.156 1.00 81.69 89 ARG A CA 1
ATOM 682 C C . ARG A 1 89 ? 10.223 -0.751 -17.633 1.00 81.69 89 ARG A C 1
ATOM 684 O O . ARG A 1 89 ? 9.703 0.323 -17.897 1.00 81.69 89 ARG A O 1
ATOM 691 N N . VAL A 1 90 ? 9.612 -1.660 -16.885 1.00 85.44 90 VAL A N 1
ATOM 692 C CA . VAL A 1 90 ? 8.281 -1.429 -16.305 1.00 85.44 90 VAL A CA 1
ATOM 693 C C . VAL A 1 90 ? 8.312 -1.768 -14.821 1.00 85.44 90 VAL A C 1
ATOM 695 O O . VAL A 1 90 ? 9.002 -2.699 -14.402 1.00 85.44 90 VAL A O 1
ATOM 698 N N . SER A 1 91 ? 7.603 -0.967 -14.032 1.00 91.50 91 SER A N 1
ATOM 699 C CA . SER A 1 91 ? 7.236 -1.251 -12.647 1.00 91.50 91 SER A CA 1
ATOM 700 C C . SER A 1 91 ? 5.710 -1.323 -12.591 1.00 91.50 91 SER A C 1
ATOM 702 O O . SER A 1 91 ? 5.038 -0.311 -12.774 1.00 91.50 91 SER A O 1
ATOM 704 N N . ALA A 1 92 ? 5.162 -2.523 -12.424 1.00 92.94 92 ALA A N 1
ATOM 705 C CA . ALA A 1 92 ? 3.728 -2.772 -12.384 1.00 92.94 92 ALA A CA 1
ATOM 706 C C . ALA A 1 92 ? 3.404 -3.805 -11.308 1.00 92.94 92 ALA A C 1
ATOM 708 O O . ALA A 1 92 ? 3.881 -4.941 -11.370 1.00 92.94 92 ALA A O 1
ATOM 709 N N . GLY A 1 93 ? 2.562 -3.405 -10.365 1.00 94.50 93 GLY A N 1
ATOM 710 C CA . GLY A 1 93 ? 2.185 -4.214 -9.217 1.00 94.50 93 GLY A CA 1
ATOM 711 C C . GLY A 1 93 ? 0.940 -3.669 -8.532 1.00 94.50 93 GLY A C 1
ATOM 712 O O . GLY A 1 93 ? 0.370 -2.652 -8.945 1.00 94.50 93 GLY A O 1
ATOM 713 N N . ALA A 1 94 ? 0.485 -4.382 -7.513 1.00 96.62 94 ALA A N 1
ATOM 714 C CA . ALA A 1 94 ? -0.620 -3.973 -6.668 1.00 96.62 94 ALA A CA 1
ATOM 715 C C . ALA A 1 94 ? -0.411 -4.421 -5.229 1.00 96.62 94 ALA A C 1
ATOM 717 O O . ALA A 1 94 ? 0.143 -5.487 -4.978 1.00 96.62 94 ALA A O 1
ATOM 718 N N . VAL A 1 95 ? -0.948 -3.646 -4.295 1.00 96.12 95 VAL A N 1
ATOM 719 C CA . VAL A 1 95 ? -1.029 -3.983 -2.877 1.00 96.12 95 VAL A CA 1
ATOM 720 C C . VAL A 1 95 ? -2.473 -3.877 -2.404 1.00 96.12 95 VAL A C 1
ATOM 722 O O . VAL A 1 95 ? -3.233 -3.019 -2.860 1.00 96.12 95 VAL A O 1
ATOM 725 N N . VAL A 1 96 ? -2.852 -4.768 -1.493 1.00 9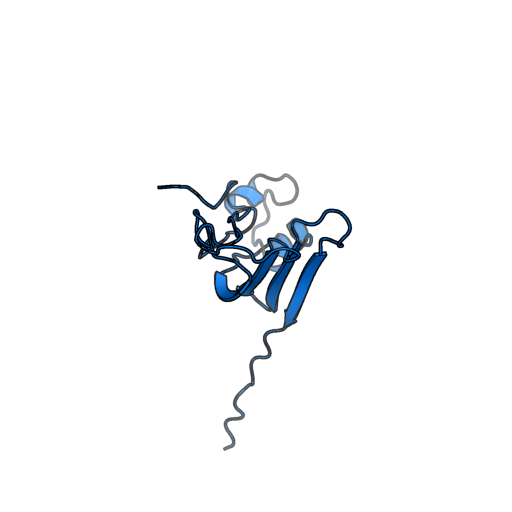5.88 96 VAL A N 1
ATOM 726 C CA . VAL A 1 96 ? -4.152 -4.765 -0.833 1.00 95.88 96 VAL A CA 1
ATOM 727 C C . VAL A 1 96 ? -3.951 -4.600 0.662 1.00 95.88 96 VAL A C 1
ATOM 729 O O . VAL A 1 96 ? -3.227 -5.371 1.296 1.00 95.88 96 VAL A O 1
ATOM 732 N N . TYR A 1 97 ? -4.647 -3.616 1.214 1.00 93.69 97 TYR A N 1
ATOM 733 C CA . TYR A 1 97 ? -4.746 -3.361 2.639 1.00 93.69 97 TYR A CA 1
ATOM 734 C C . TYR A 1 97 ? -6.182 -3.576 3.113 1.00 93.69 97 TYR A C 1
ATOM 736 O O . TYR A 1 97 ? -7.122 -3.213 2.416 1.00 93.69 97 TYR A O 1
ATOM 744 N N . ARG A 1 98 ? -6.365 -4.136 4.305 1.00 91.06 98 ARG A N 1
ATOM 745 C CA . ARG A 1 98 ? -7.667 -4.320 4.946 1.00 91.06 98 ARG A CA 1
ATOM 746 C C . ARG A 1 98 ? -7.883 -3.242 5.989 1.00 91.06 98 ARG A C 1
ATOM 748 O O . ARG A 1 98 ? -7.149 -3.188 6.976 1.00 91.06 98 ARG A O 1
ATOM 755 N N . GLY A 1 99 ? -8.890 -2.411 5.753 1.00 84.62 99 GLY A N 1
ATOM 756 C CA . GLY A 1 99 ? -9.480 -1.544 6.764 1.00 84.62 99 GLY A CA 1
ATOM 757 C C . GLY A 1 99 ? -10.610 -2.256 7.508 1.00 84.62 99 GLY A C 1
ATOM 758 O O . GLY A 1 99 ? -10.800 -3.464 7.376 1.00 84.62 99 GLY A O 1
ATOM 759 N N . VAL A 1 100 ? -11.382 -1.495 8.282 1.00 78.44 100 VAL A N 1
ATOM 760 C CA . VAL A 1 100 ? -12.447 -2.047 9.141 1.00 78.44 100 VAL A CA 1
ATOM 761 C C . VAL A 1 100 ? -13.553 -2.735 8.334 1.00 7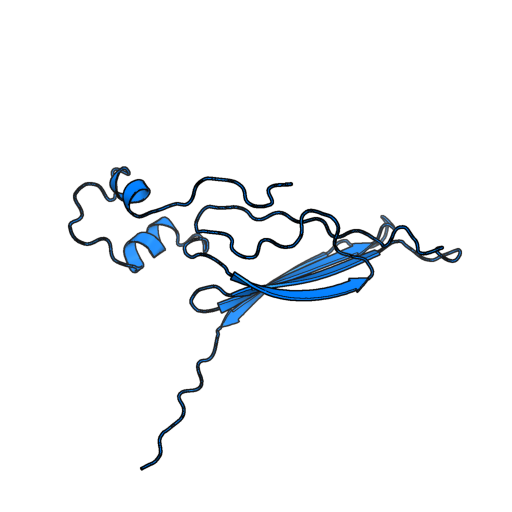8.44 100 VAL A C 1
ATOM 763 O O . VAL A 1 100 ? -13.926 -3.855 8.665 1.00 78.44 100 VAL A O 1
ATOM 766 N N . ASP A 1 101 ? -14.023 -2.104 7.254 1.00 79.38 101 ASP A N 1
ATOM 767 C CA . ASP A 1 101 ? -15.183 -2.586 6.481 1.00 79.38 101 ASP A CA 1
ATOM 768 C C . ASP A 1 101 ? -14.877 -2.822 4.991 1.00 79.38 101 ASP A C 1
ATOM 770 O O . ASP A 1 101 ? -15.738 -3.256 4.218 1.00 79.38 101 ASP A O 1
ATOM 774 N N . CYS A 1 102 ? -13.651 -2.534 4.551 1.00 82.50 102 CYS A N 1
ATOM 775 C CA . CYS A 1 102 ? -13.263 -2.667 3.153 1.00 82.50 102 CYS A CA 1
ATOM 776 C C . CYS A 1 102 ? -11.814 -3.116 2.980 1.00 82.50 102 CYS A C 1
ATOM 778 O O . CYS A 1 102 ? -10.935 -2.807 3.785 1.00 82.50 102 CYS A O 1
ATOM 780 N N . ASP A 1 103 ? -11.580 -3.808 1.871 1.00 91.12 103 ASP A N 1
ATOM 781 C CA . ASP A 1 103 ? -10.255 -3.985 1.306 1.00 91.12 103 ASP A CA 1
ATOM 782 C C . ASP A 1 103 ? -9.978 -2.813 0.347 1.00 91.12 103 ASP A C 1
ATOM 784 O O . ASP A 1 103 ? -10.800 -2.461 -0.509 1.00 91.12 103 ASP A O 1
ATOM 788 N N . VAL A 1 104 ? -8.806 -2.208 0.503 1.00 91.00 104 VAL A N 1
ATOM 789 C CA . VAL A 1 104 ? -8.275 -1.109 -0.299 1.00 91.00 104 VAL A CA 1
ATOM 790 C C . VAL A 1 104 ? -7.193 -1.669 -1.208 1.00 91.00 104 VAL A C 1
ATOM 792 O O . VAL A 1 104 ? -6.154 -2.126 -0.739 1.00 91.00 104 VAL A O 1
ATOM 795 N N . LEU A 1 105 ? -7.431 -1.630 -2.513 1.00 94.00 105 LEU A N 1
ATOM 796 C CA . LEU A 1 105 ? -6.464 -2.004 -3.535 1.00 94.00 105 LEU A CA 1
ATOM 797 C C . LEU A 1 105 ? -5.820 -0.748 -4.108 1.00 94.00 105 LEU A C 1
ATOM 799 O O . LEU A 1 105 ? -6.523 0.112 -4.637 1.00 94.00 105 LEU A O 1
ATOM 803 N N . LEU A 1 106 ? -4.492 -0.695 -4.073 1.00 95.19 106 LEU A N 1
ATOM 804 C CA . LEU A 1 106 ? -3.682 0.263 -4.814 1.00 95.19 106 LEU A CA 1
ATOM 805 C C . LEU A 1 106 ? -2.862 -0.504 -5.850 1.00 95.19 106 LEU A C 1
ATOM 807 O O . LEU A 1 106 ? -2.028 -1.326 -5.488 1.00 95.19 106 LEU A O 1
ATOM 811 N N . ALA A 1 107 ? -3.096 -0.238 -7.130 1.00 96.25 107 ALA A N 1
ATOM 812 C CA . ALA A 1 107 ? -2.339 -0.807 -8.241 1.00 96.25 107 ALA A CA 1
ATOM 813 C C . ALA A 1 107 ? -1.654 0.291 -9.048 1.00 96.25 107 ALA A C 1
ATOM 815 O O . ALA A 1 107 ? -2.174 1.402 -9.159 1.00 96.25 107 ALA A O 1
ATOM 816 N N . TRP A 1 108 ? -0.512 -0.024 -9.649 1.00 96.19 108 TRP A N 1
ATOM 817 C CA . TRP A 1 108 ? 0.250 0.903 -10.478 1.00 96.19 108 TRP A CA 1
ATOM 818 C C . TRP A 1 108 ? 0.778 0.240 -11.747 1.00 96.19 108 TRP A C 1
ATOM 820 O O . TRP A 1 108 ? 0.985 -0.970 -11.825 1.00 96.19 108 TRP A O 1
ATOM 830 N N . ASN A 1 109 ? 1.029 1.079 -12.747 1.00 94.19 109 ASN A N 1
ATOM 831 C CA . ASN A 1 109 ? 1.776 0.752 -13.948 1.00 94.19 109 ASN A CA 1
ATOM 832 C C . ASN A 1 109 ? 2.659 1.947 -14.321 1.00 94.19 109 ASN A C 1
ATOM 834 O O . ASN A 1 109 ? 2.165 3.032 -14.639 1.00 94.19 109 ASN A O 1
ATOM 838 N N . ASN A 1 110 ? 3.970 1.745 -14.272 1.00 92.81 110 ASN A N 1
ATOM 839 C CA . ASN A 1 110 ? 4.984 2.765 -14.489 1.00 92.81 110 ASN A CA 1
ATOM 840 C C . ASN A 1 110 ? 6.018 2.279 -15.524 1.00 92.81 110 ASN A C 1
ATOM 842 O O . ASN A 1 110 ? 7.064 1.741 -15.148 1.00 92.81 110 ASN A O 1
ATOM 846 N N . PRO A 1 111 ? 5.735 2.437 -16.829 1.00 90.19 111 PRO A N 1
ATOM 847 C CA . PRO A 1 111 ? 6.714 2.203 -17.885 1.00 90.19 111 PRO A CA 1
ATOM 848 C C . PRO A 1 111 ? 7.795 3.297 -17.898 1.00 90.19 111 PRO A C 1
ATOM 850 O O . PRO A 1 111 ? 7.524 4.460 -17.588 1.00 90.19 111 PRO A O 1
ATOM 853 N N . SER A 1 112 ? 9.026 2.938 -18.266 1.00 86.75 112 SER A N 1
ATOM 854 C CA . SER A 1 112 ? 10.162 3.862 -18.378 1.00 86.75 112 SER A CA 1
ATOM 855 C C . SER A 1 112 ? 10.146 4.682 -19.660 1.00 86.75 112 SER A C 1
ATOM 857 O O . SER A 1 112 ? 10.781 5.728 -19.715 1.00 86.75 112 SER A O 1
ATOM 859 N N . ASP A 1 113 ? 9.448 4.199 -20.684 1.00 85.56 113 ASP A N 1
ATOM 860 C CA . ASP A 1 113 ? 9.183 4.951 -21.902 1.00 85.56 113 ASP A CA 1
ATOM 861 C C . ASP A 1 113 ? 8.231 6.101 -21.565 1.00 85.56 113 ASP A C 1
ATOM 863 O O . ASP A 1 113 ? 7.117 5.885 -21.083 1.00 85.56 113 ASP A O 1
ATOM 867 N N . SER A 1 114 ? 8.699 7.328 -21.785 1.00 85.94 114 SER A N 1
ATOM 868 C CA . SER A 1 114 ? 7.961 8.553 -21.487 1.00 85.94 114 SER A CA 1
ATOM 869 C C . SER A 1 114 ? 6.784 8.795 -22.431 1.00 85.94 114 SER A C 1
ATOM 871 O O . SER A 1 114 ? 5.907 9.588 -22.093 1.00 85.94 114 SER A O 1
ATOM 873 N N . SER A 1 115 ? 6.730 8.114 -23.580 1.00 89.94 115 SER A N 1
ATOM 874 C CA . SER A 1 115 ? 5.582 8.163 -24.490 1.00 89.94 115 SER A CA 1
ATOM 875 C C . SER A 1 115 ? 4.381 7.359 -23.974 1.00 89.94 115 SER A C 1
ATOM 877 O O . SER A 1 115 ? 3.244 7.605 -24.383 1.00 89.94 115 SER A O 1
ATOM 879 N N . LEU A 1 116 ? 4.606 6.421 -23.046 1.00 87.94 116 LEU A N 1
ATOM 880 C CA . LEU A 1 116 ? 3.563 5.597 -22.445 1.00 87.94 116 LEU A CA 1
ATOM 881 C C . LEU A 1 116 ? 2.982 6.257 -21.188 1.00 87.94 116 LEU A C 1
ATOM 883 O O . LEU A 1 116 ? 3.684 6.859 -20.374 1.00 87.94 116 LEU A O 1
ATOM 887 N N . LYS A 1 117 ? 1.669 6.098 -20.986 1.00 91.81 117 LYS A N 1
ATOM 888 C CA . LYS A 1 117 ? 0.988 6.632 -19.800 1.00 91.81 117 LYS A CA 1
ATOM 889 C C . LYS A 1 117 ? 1.389 5.863 -18.542 1.00 91.81 117 LYS A C 1
ATOM 891 O O . LYS A 1 117 ? 1.346 4.635 -18.504 1.00 91.81 117 LYS A O 1
ATOM 896 N N . LYS A 1 118 ? 1.690 6.618 -17.488 1.00 94.19 118 LYS A N 1
ATOM 897 C CA . LYS A 1 118 ? 1.819 6.115 -16.117 1.00 94.19 118 LYS A CA 1
ATOM 898 C C . LYS A 1 118 ? 0.435 6.113 -15.476 1.00 94.19 118 LYS A C 1
ATOM 900 O O . LYS A 1 118 ? -0.347 7.038 -15.692 1.00 94.19 118 LYS A O 1
ATOM 905 N N . THR A 1 119 ? 0.093 5.068 -14.736 1.00 95.56 119 THR A N 1
ATOM 906 C CA . THR A 1 119 ? -1.259 4.894 -14.188 1.00 95.56 119 THR A CA 1
ATOM 907 C C . THR A 1 119 ? -1.197 4.374 -12.763 1.00 95.56 119 THR A C 1
ATOM 909 O O . THR A 1 119 ? -0.372 3.520 -12.449 1.00 95.56 119 THR A O 1
ATOM 912 N N . ALA A 1 120 ? -2.100 4.871 -11.923 1.00 95.25 120 ALA A N 1
ATOM 913 C CA . ALA A 1 120 ? -2.410 4.306 -10.621 1.00 95.25 120 ALA A CA 1
ATOM 914 C C . ALA A 1 120 ? -3.925 4.099 -10.517 1.00 95.25 120 ALA A C 1
ATOM 916 O O . ALA A 1 120 ? -4.704 4.883 -11.061 1.00 95.25 120 ALA A O 1
ATOM 917 N N . VAL A 1 121 ? -4.339 3.032 -9.844 1.00 94.94 121 VAL A N 1
ATOM 918 C CA . VAL A 1 121 ? -5.739 2.684 -9.611 1.00 94.94 121 VAL A CA 1
ATOM 919 C C . VAL A 1 121 ? -5.925 2.442 -8.125 1.00 94.94 121 VAL A C 1
ATOM 921 O O . VAL A 1 121 ? -5.251 1.593 -7.549 1.00 94.94 121 VAL A O 1
ATOM 924 N N . LEU A 1 122 ? -6.875 3.160 -7.534 1.00 92.75 122 LEU A N 1
ATOM 925 C CA . LEU A 1 122 ? -7.347 2.937 -6.175 1.00 92.75 122 LEU A CA 1
ATOM 926 C C . LEU A 1 122 ? -8.758 2.349 -6.244 1.00 92.75 122 LEU A C 1
ATOM 928 O O . LEU A 1 122 ? -9.630 2.902 -6.920 1.00 92.75 122 LEU A O 1
ATOM 932 N N . ARG A 1 123 ? -8.995 1.225 -5.568 1.00 90.25 123 ARG A N 1
ATOM 933 C CA . ARG A 1 123 ? -10.335 0.645 -5.427 1.00 90.25 123 ARG A CA 1
ATOM 934 C C . ARG A 1 123 ? -10.621 0.261 -3.989 1.00 90.25 123 ARG A C 1
ATOM 936 O O . ARG A 1 123 ? -9.762 -0.273 -3.303 1.00 90.25 123 ARG A O 1
ATOM 943 N N . PHE A 1 124 ? -11.872 0.456 -3.601 1.00 87.50 124 PHE A N 1
ATOM 944 C CA . PHE A 1 124 ? -12.426 0.007 -2.334 1.00 87.50 124 PHE A CA 1
ATOM 945 C C . PHE A 1 124 ? -13.419 -1.112 -2.622 1.00 87.50 124 PHE A C 1
ATOM 947 O O . PHE A 1 124 ? -14.269 -0.977 -3.508 1.00 87.50 124 PHE A O 1
ATOM 954 N N . LYS A 1 125 ? -13.307 -2.225 -1.901 1.00 85.50 125 LYS A N 1
ATOM 955 C CA . LYS A 1 125 ? -14.263 -3.327 -1.982 1.00 85.50 125 LYS A CA 1
ATOM 956 C C . LYS A 1 125 ? -14.721 -3.691 -0.582 1.00 85.50 125 LYS A C 1
ATOM 958 O O . LYS A 1 125 ? -13.897 -4.021 0.263 1.00 85.50 125 LYS A O 1
ATOM 963 N N . ASN A 1 126 ? -16.029 -3.649 -0.351 1.00 78.38 126 ASN A N 1
ATOM 964 C CA . ASN A 1 126 ? -16.593 -4.007 0.946 1.00 78.38 126 ASN A CA 1
ATOM 965 C C . ASN A 1 126 ? -16.272 -5.465 1.274 1.00 78.38 126 ASN A C 1
ATOM 967 O O . ASN A 1 126 ? -16.399 -6.349 0.417 1.00 78.38 126 ASN A O 1
ATOM 971 N N . VAL A 1 127 ? -15.884 -5.708 2.522 1.00 68.00 127 VAL A N 1
ATOM 972 C CA . VAL A 1 127 ? -15.740 -7.065 3.038 1.00 68.00 127 VAL A CA 1
ATOM 973 C C . VAL A 1 127 ? -17.149 -7.583 3.311 1.00 68.00 127 VAL A C 1
ATOM 975 O O . VAL A 1 127 ? -17.819 -7.144 4.240 1.00 68.00 127 VAL A O 1
ATOM 978 N N . VAL A 1 128 ? -17.639 -8.489 2.465 1.00 59.28 128 VAL A N 1
ATOM 979 C CA . VAL A 1 128 ? -18.914 -9.165 2.720 1.00 59.28 128 VAL A CA 1
ATOM 980 C C . VAL A 1 128 ? -18.645 -10.298 3.700 1.00 59.28 128 VAL A C 1
ATOM 982 O O . VAL A 1 128 ? -18.111 -11.342 3.322 1.00 59.28 128 VAL A O 1
ATOM 985 N N . THR A 1 129 ? -19.016 -10.103 4.962 1.00 53.31 129 THR A N 1
ATOM 986 C CA . THR A 1 129 ? -19.106 -11.205 5.920 1.00 53.31 129 THR A CA 1
ATOM 987 C C . THR A 1 129 ? -20.307 -12.055 5.522 1.00 53.31 129 THR A C 1
ATOM 989 O O . THR A 1 129 ? -21.451 -11.642 5.691 1.00 53.31 129 THR A O 1
ATOM 992 N N . LEU A 1 130 ? -20.064 -13.232 4.945 1.00 48.12 130 LEU A N 1
ATOM 993 C CA . LEU A 1 130 ? -21.116 -14.230 4.777 1.00 48.12 130 LEU A CA 1
ATOM 994 C C . LEU A 1 130 ? -21.524 -14.698 6.177 1.00 48.12 130 LEU A C 1
ATOM 996 O O . LEU A 1 130 ? -20.787 -15.454 6.813 1.00 48.12 130 LEU A O 1
ATOM 1000 N N . GLU A 1 131 ? -22.680 -14.255 6.671 1.00 44.41 131 GLU A N 1
ATOM 1001 C CA . GLU A 1 131 ? -23.293 -14.908 7.822 1.00 44.41 131 GLU A CA 1
ATOM 1002 C C . GLU A 1 131 ? -23.598 -16.352 7.418 1.00 44.41 131 GLU A C 1
ATOM 1004 O O . GLU A 1 131 ? -24.436 -16.626 6.555 1.00 44.41 131 GLU A O 1
ATOM 1009 N N . ARG A 1 132 ? -22.870 -17.302 8.011 1.00 43.38 132 ARG A N 1
ATOM 1010 C CA . ARG A 1 132 ? -23.256 -18.709 7.970 1.00 43.38 132 ARG A CA 1
ATOM 1011 C C . ARG A 1 132 ? -24.618 -18.798 8.650 1.00 43.38 132 ARG A C 1
ATOM 1013 O O . ARG A 1 132 ? -24.691 -18.745 9.873 1.00 43.38 132 ARG A O 1
ATOM 1020 N N . SER A 1 133 ? -25.675 -18.942 7.854 1.00 46.25 133 SER A N 1
ATOM 1021 C CA . SER A 1 133 ? -26.971 -19.406 8.336 1.00 46.25 133 SER A CA 1
ATOM 1022 C C . SER A 1 133 ? -26.743 -20.745 9.034 1.00 46.25 133 SER A C 1
ATOM 1024 O O . SER A 1 133 ? -26.502 -21.770 8.396 1.00 46.25 133 SER A O 1
ATOM 1026 N N . THR A 1 134 ? -26.739 -20.730 10.364 1.00 51.75 134 THR A N 1
ATOM 1027 C CA . THR A 1 134 ? -26.897 -21.935 11.166 1.00 51.75 134 THR A CA 1
ATOM 1028 C C . THR A 1 134 ? -28.361 -22.336 11.063 1.00 51.75 134 THR A C 1
ATOM 1030 O O . THR A 1 134 ? -29.183 -22.005 11.914 1.00 51.75 134 THR A O 1
ATOM 1033 N N . GLY A 1 135 ? -28.694 -23.008 9.959 1.00 51.81 135 GLY A N 1
ATOM 1034 C CA . GLY A 1 135 ? -29.966 -23.699 9.810 1.00 51.81 135 GLY A CA 1
ATOM 1035 C C . GLY A 1 135 ? -30.117 -24.703 10.950 1.00 51.81 135 GLY A C 1
ATOM 1036 O O . GLY A 1 135 ? -29.320 -25.637 11.059 1.00 51.81 135 GLY A O 1
ATOM 1037 N N . LYS A 1 136 ? -31.089 -24.442 11.824 1.00 40.03 136 LYS A N 1
ATOM 1038 C CA . LYS A 1 136 ? -31.709 -25.451 12.682 1.00 40.03 136 LYS A CA 1
ATOM 1039 C C . LYS A 1 136 ? -32.765 -26.196 11.885 1.00 40.03 136 LYS A C 1
ATOM 1041 O O . LYS A 1 136 ? -33.423 -25.531 11.054 1.00 40.03 136 LYS A O 1
#

Organism: NCBI:txid714518

Sequence (136 aa):
MAVSVFDNPITNSTLERTPEFTGKKNIQKIDRARAALTIINSDVNFVTHHEWVGENGLPLYPTVIENGQSGGYLHVTKSSVIIPPGKVRVSAGAVVYRGVDCDVLLAWNNPSDSSLKKTAVLRFKNVVTLERSTGK

InterPro domains:
  IPR049065 Nakanori-like [PF21230] (47-117)
  IPR053085 Jasmonate-induced protein [PTHR36482] (43-115)

pLDDT: mean 76.38, std 15.95, range [40.03, 96.62]

Foldseek 3Di:
DDDFKDDDACDPVNQCPDPVNPPPPDCDPVNLCVVPVVPQRAKWAWDDKFWPFFAWDPPDWDRIHGRPMDGDTDTFGDPPDDAPPPDWGKGWMKTWIDTDFWIWIWTWIDTPPPVDDTDIDIDIDGDDDPDPPPDD

Secondary structure (DSSP, 8-state):
----EES----HHHHTTSTTTTT-S---HHHHHHHTTTTT-S-EEEEEEEEEESEEPSSPPPSEE-TT-EE---EE--TT-PPPTT---EEEEEEEEE-SSEEEEEEEEEES-TTSPPEEEEEEEE----------